Protein AF-A0A256XPW0-F1 (afdb_monomer)

Mean predicted aligned error: 16.97 Å

Radius of gyration: 35.07 Å; Cα contacts (8 Å, |Δi|>4): 43; chains: 1; bounding box: 70×46×90 Å

Secondary structure (DSSP, 8-state):
--TTGGGHHHHHHHHHHHHHHHHHHHH--TT-HHHHHHHHHHHHHHHHHHHHHHHHHHHHHHHS--S-HHHHHHHHHHHHHHHHHHHHHHHHHHHHHHHHHHHHHHHTS---

Structure (mmCIF, N/CA/C/O backbone):
data_AF-A0A256XPW0-F1
#
_entry.id   AF-A0A256XPW0-F1
#
loop_
_atom_site.group_PDB
_atom_site.id
_atom_site.type_symbol
_atom_site.label_atom_id
_atom_site.label_alt_id
_atom_site.label_comp_id
_atom_site.label_asym_id
_atom_site.label_entity_id
_atom_site.label_seq_id
_atom_site.pdbx_PDB_ins_code
_atom_site.Cartn_x
_atom_site.Cartn_y
_atom_site.Cartn_z
_atom_site.occupancy
_atom_site.B_iso_or_equiv
_atom_site.auth_seq_id
_atom_site.auth_comp_id
_atom_site.auth_asym_id
_atom_site.auth_atom_id
_atom_site.pdbx_PDB_model_num
ATOM 1 N N . MET A 1 1 ? -10.079 -16.898 -1.706 1.00 49.91 1 MET A N 1
ATOM 2 C CA . MET A 1 1 ? -9.851 -16.292 -3.043 1.00 49.91 1 MET A CA 1
ATOM 3 C C . MET A 1 1 ? -9.083 -14.961 -3.003 1.00 49.91 1 MET A C 1
ATOM 5 O O . MET A 1 1 ? -8.812 -14.411 -4.057 1.00 49.91 1 MET A O 1
ATOM 9 N N . THR A 1 2 ? -8.682 -14.441 -1.841 1.00 59.47 2 THR A N 1
ATOM 10 C CA . THR A 1 2 ? -8.046 -13.113 -1.690 1.00 59.47 2 THR A CA 1
ATOM 11 C C . THR A 1 2 ? -6.567 -13.062 -2.100 1.00 59.47 2 THR A C 1
ATOM 13 O O . THR A 1 2 ? -6.136 -12.067 -2.675 1.00 59.47 2 THR A O 1
ATOM 16 N N . ARG A 1 3 ? -5.815 -14.161 -1.930 1.00 57.84 3 ARG A N 1
ATOM 17 C CA . ARG A 1 3 ? -4.355 -14.202 -2.160 1.00 57.84 3 ARG A CA 1
ATOM 18 C C . ARG A 1 3 ? -3.914 -13.909 -3.604 1.00 57.84 3 ARG A C 1
ATOM 20 O O . ARG A 1 3 ? -2.822 -13.401 -3.826 1.00 57.84 3 ARG A O 1
ATOM 27 N N . TRP A 1 4 ? -4.759 -14.202 -4.594 1.00 62.00 4 TRP A N 1
ATOM 28 C CA . TRP A 1 4 ? -4.445 -13.976 -6.014 1.00 62.00 4 TRP A CA 1
ATOM 29 C C . TRP A 1 4 ? -4.504 -12.498 -6.410 1.00 62.00 4 TRP A C 1
ATOM 31 O O . TRP A 1 4 ? -3.735 -12.063 -7.263 1.00 62.00 4 TRP A O 1
ATOM 41 N N . TYR A 1 5 ? -5.354 -11.706 -5.750 1.00 65.62 5 TYR A N 1
ATOM 42 C CA . TYR A 1 5 ? -5.461 -10.270 -6.014 1.00 65.62 5 TYR A CA 1
ATOM 43 C C . TYR A 1 5 ? -4.222 -9.498 -5.549 1.00 65.62 5 TYR A C 1
ATOM 45 O O . TYR A 1 5 ? -3.904 -8.458 -6.116 1.00 65.62 5 TYR A O 1
ATOM 53 N N . GLY A 1 6 ? -3.492 -10.024 -4.559 1.00 66.38 6 GLY A N 1
ATOM 54 C CA . GLY A 1 6 ? -2.226 -9.451 -4.104 1.00 66.38 6 GLY A CA 1
ATOM 55 C C . GLY A 1 6 ? -1.115 -9.518 -5.153 1.00 66.38 6 GLY A C 1
ATOM 56 O O . GLY A 1 6 ? -0.262 -8.643 -5.161 1.00 66.38 6 GLY A O 1
ATOM 57 N N . LEU A 1 7 ? -1.161 -10.501 -6.064 1.00 73.94 7 LEU A N 1
ATOM 58 C CA . LEU A 1 7 ? -0.170 -10.700 -7.133 1.00 73.94 7 LEU A CA 1
ATOM 59 C C . LEU A 1 7 ? -0.472 -9.894 -8.407 1.00 73.94 7 LEU A C 1
ATOM 61 O O . LEU A 1 7 ? 0.395 -9.769 -9.271 1.00 73.94 7 LEU A O 1
ATOM 65 N N . LEU A 1 8 ? -1.680 -9.332 -8.536 1.00 80.00 8 LEU A N 1
ATOM 66 C CA . LEU A 1 8 ? -2.086 -8.524 -9.693 1.00 80.00 8 LEU A CA 1
ATOM 67 C C . LEU A 1 8 ? -1.151 -7.345 -10.016 1.00 80.00 8 LEU A C 1
ATOM 69 O O . LEU A 1 8 ? -0.899 -7.143 -11.203 1.00 80.00 8 LEU A O 1
ATOM 73 N N . PRO A 1 9 ? -0.610 -6.580 -9.045 1.00 78.81 9 PRO A N 1
ATOM 74 C CA . PRO A 1 9 ? 0.299 -5.480 -9.353 1.00 78.81 9 PRO A CA 1
ATOM 75 C C . PRO A 1 9 ? 1.622 -5.973 -9.959 1.00 78.81 9 PRO A C 1
ATOM 77 O O . PRO A 1 9 ? 2.118 -5.373 -10.910 1.00 78.81 9 PRO A O 1
ATOM 80 N N . GLY A 1 10 ? 2.174 -7.083 -9.457 1.00 79.56 10 GLY A N 1
ATOM 81 C CA . GLY A 1 10 ? 3.417 -7.680 -9.958 1.00 79.56 10 GLY A CA 1
ATOM 82 C C . GLY A 1 10 ? 3.244 -8.368 -11.312 1.00 79.56 10 GLY A C 1
ATOM 83 O O . GLY A 1 10 ? 4.053 -8.187 -12.222 1.00 79.56 10 GLY A O 1
ATOM 84 N N . ILE A 1 11 ? 2.151 -9.112 -11.494 1.00 83.50 11 ILE A N 1
ATOM 85 C CA . ILE A 1 11 ? 1.816 -9.729 -12.785 1.00 83.50 11 ILE A CA 1
ATOM 86 C C . ILE A 1 11 ? 1.522 -8.635 -13.822 1.00 83.50 11 ILE A C 1
ATOM 88 O O . ILE A 1 11 ? 2.050 -8.681 -14.932 1.00 83.50 11 ILE A O 1
ATOM 92 N N . GLY A 1 12 ? 0.746 -7.615 -13.448 1.00 83.69 12 GLY A N 1
ATOM 93 C CA . GLY A 1 12 ? 0.410 -6.483 -14.309 1.00 83.69 12 GLY A CA 1
ATOM 94 C C . GLY A 1 12 ? 1.638 -5.691 -14.755 1.00 83.69 12 GLY A C 1
ATOM 95 O O . GLY A 1 12 ? 1.779 -5.421 -15.948 1.00 83.69 12 GLY A O 1
ATOM 96 N N . SER A 1 13 ? 2.567 -5.380 -13.844 1.00 82.38 13 SER A N 1
ATOM 97 C CA . SER A 1 13 ? 3.802 -4.671 -14.209 1.00 82.38 13 SER A CA 1
ATOM 98 C C . SER A 1 13 ? 4.679 -5.485 -15.160 1.00 82.38 13 SER A C 1
ATOM 100 O O . SER A 1 13 ? 5.264 -4.928 -16.088 1.00 82.38 13 SER A O 1
ATOM 102 N N . THR A 1 14 ? 4.716 -6.807 -14.986 1.00 82.94 14 THR A N 1
ATOM 103 C CA . THR A 1 14 ? 5.489 -7.710 -15.846 1.00 82.94 14 THR A CA 1
ATOM 104 C C . THR A 1 14 ? 4.895 -7.772 -17.257 1.00 82.94 14 THR A C 1
ATOM 106 O O . THR A 1 14 ? 5.627 -7.652 -18.237 1.00 82.94 14 THR A O 1
ATOM 109 N N . VAL A 1 15 ? 3.567 -7.879 -17.383 1.00 86.62 15 VAL A N 1
ATOM 110 C CA . VAL A 1 15 ? 2.878 -7.869 -18.686 1.00 86.62 15 VAL A CA 1
ATOM 111 C C . VAL A 1 15 ? 3.093 -6.538 -19.411 1.00 86.62 15 VAL A C 1
ATOM 113 O O . VAL A 1 15 ? 3.460 -6.533 -20.585 1.00 86.62 15 VAL A O 1
ATOM 116 N N . ILE A 1 16 ? 2.935 -5.411 -18.710 1.00 85.88 16 ILE A N 1
ATOM 117 C CA . ILE A 1 16 ? 3.167 -4.072 -19.274 1.00 85.88 16 ILE A CA 1
ATOM 118 C C . ILE A 1 16 ? 4.627 -3.920 -19.721 1.00 85.88 16 ILE A C 1
ATOM 120 O O . ILE A 1 16 ? 4.884 -3.416 -20.813 1.00 85.88 16 ILE A O 1
ATOM 124 N N . GLY A 1 17 ? 5.580 -4.405 -18.922 1.00 84.38 17 GLY A N 1
ATOM 125 C CA . GLY A 1 17 ? 7.001 -4.382 -19.261 1.00 84.38 17 GLY A CA 1
ATOM 126 C C . GLY A 1 17 ? 7.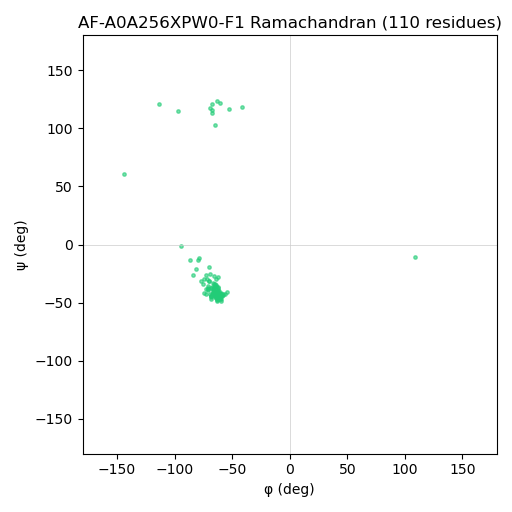332 -5.167 -20.533 1.00 84.38 17 GLY A C 1
ATOM 127 O O . GLY A 1 17 ? 8.069 -4.672 -21.382 1.00 84.38 17 GLY A O 1
ATOM 128 N N . VAL A 1 18 ? 6.744 -6.355 -20.709 1.00 84.69 18 VAL A N 1
ATOM 129 C CA . VAL A 1 18 ? 6.929 -7.179 -21.918 1.00 84.69 18 VAL A CA 1
ATOM 130 C C . VAL A 1 18 ? 6.349 -6.493 -23.155 1.00 84.69 18 VAL A C 1
ATOM 132 O O . VAL A 1 18 ? 7.002 -6.464 -24.198 1.00 84.69 18 VAL A O 1
ATOM 135 N N . VAL A 1 19 ? 5.158 -5.897 -23.045 1.00 85.44 19 VAL A N 1
ATOM 136 C CA . VAL A 1 19 ? 4.530 -5.162 -24.154 1.00 85.44 19 VAL A CA 1
ATOM 137 C C . VAL A 1 19 ? 5.372 -3.946 -24.546 1.00 85.44 19 VAL A C 1
ATOM 139 O O . VAL A 1 19 ? 5.667 -3.758 -25.726 1.00 85.44 19 VAL A O 1
ATOM 142 N N . LEU A 1 20 ? 5.824 -3.151 -23.573 1.00 81.06 20 LEU A N 1
ATOM 143 C CA . LEU A 1 20 ? 6.693 -1.998 -23.825 1.00 81.06 20 LEU A CA 1
ATOM 144 C C . LEU A 1 20 ? 8.031 -2.410 -24.449 1.00 81.06 20 LEU A C 1
ATOM 146 O O . LEU A 1 20 ? 8.490 -1.765 -25.390 1.00 81.06 20 LEU A O 1
ATOM 150 N N . GLY A 1 21 ? 8.629 -3.506 -23.977 1.00 80.25 21 GLY A N 1
ATOM 151 C CA . GLY A 1 21 ? 9.860 -4.053 -24.547 1.00 80.25 21 GLY A CA 1
ATOM 152 C C . GLY A 1 21 ? 9.688 -4.509 -25.998 1.00 80.25 21 GLY A C 1
ATOM 153 O O . GLY A 1 21 ? 10.548 -4.234 -26.835 1.00 80.25 21 GLY A O 1
ATOM 154 N N . TYR A 1 22 ? 8.556 -5.142 -26.319 1.00 82.00 22 TYR A N 1
ATOM 155 C CA . TYR A 1 22 ? 8.225 -5.555 -27.683 1.00 82.00 22 TYR A CA 1
ATOM 156 C C . TYR A 1 22 ? 8.110 -4.357 -28.638 1.00 82.00 22 TYR A C 1
ATOM 158 O O . TYR A 1 22 ? 8.717 -4.362 -29.710 1.00 82.00 22 TYR A O 1
ATOM 166 N N . PHE A 1 23 ? 7.400 -3.299 -28.235 1.00 78.56 23 PHE A N 1
ATOM 167 C CA . PHE A 1 23 ? 7.290 -2.077 -29.040 1.00 78.56 23 PHE A CA 1
ATOM 168 C C . PHE A 1 23 ? 8.625 -1.337 -29.174 1.00 78.56 23 PHE A C 1
ATOM 170 O O . PHE A 1 23 ? 8.953 -0.853 -30.256 1.00 78.56 23 PHE A O 1
ATOM 177 N N . ALA A 1 24 ? 9.436 -1.295 -28.116 1.00 74.31 24 ALA A N 1
ATOM 178 C CA . ALA A 1 24 ? 10.758 -0.678 -28.175 1.00 74.31 24 ALA A CA 1
ATOM 179 C C . ALA A 1 24 ? 11.702 -1.402 -29.145 1.0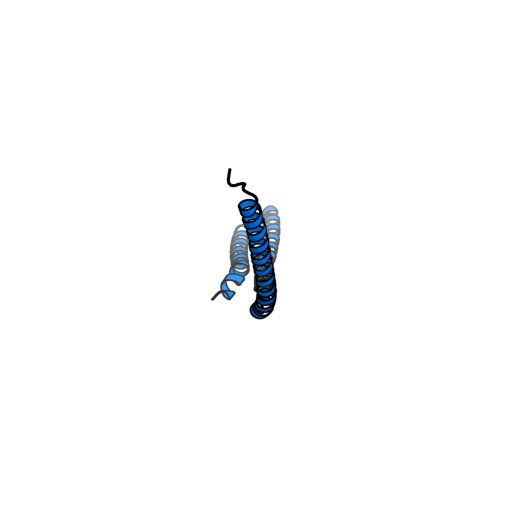0 74.31 24 ALA A C 1
ATOM 181 O O . ALA A 1 24 ? 12.453 -0.747 -29.867 1.00 74.31 24 ALA A O 1
ATOM 182 N N . MET A 1 25 ? 11.628 -2.736 -29.228 1.00 72.75 25 MET A N 1
ATOM 183 C CA . MET A 1 25 ? 12.380 -3.500 -30.230 1.00 72.75 25 MET A CA 1
ATOM 184 C C . MET A 1 25 ? 11.916 -3.228 -31.664 1.00 72.75 25 MET A C 1
ATOM 186 O O . MET A 1 25 ? 12.752 -3.242 -32.562 1.00 72.75 25 MET A O 1
ATOM 190 N N . GLN A 1 26 ? 10.626 -2.962 -31.896 1.00 73.56 26 GLN A N 1
ATOM 191 C CA . GLN A 1 26 ? 10.135 -2.610 -33.236 1.00 73.56 26 GLN A CA 1
ATOM 192 C C . GLN A 1 26 ? 10.596 -1.224 -33.701 1.00 73.56 26 GLN A C 1
ATOM 194 O O . GLN A 1 26 ? 10.779 -1.007 -34.894 1.00 73.56 26 GLN A O 1
ATOM 199 N N . ILE A 1 27 ? 10.780 -0.288 -32.768 1.00 68.25 27 ILE A N 1
ATOM 200 C CA . ILE A 1 27 ? 11.231 1.080 -33.066 1.00 68.25 27 ILE A CA 1
ATOM 201 C C . ILE A 1 27 ? 12.760 1.134 -33.235 1.00 68.25 27 ILE A C 1
ATOM 203 O O . ILE A 1 27 ? 13.295 2.042 -33.874 1.00 68.25 27 ILE A O 1
ATOM 207 N N . TYR A 1 28 ? 13.486 0.153 -32.692 1.00 67.06 28 TYR A N 1
ATOM 208 C CA . TYR A 1 28 ? 14.939 0.108 -32.775 1.00 67.06 28 TYR A CA 1
ATOM 209 C C . TYR A 1 28 ? 15.425 -0.121 -34.213 1.00 67.06 28 TYR A C 1
ATOM 211 O O . TYR A 1 28 ? 15.236 -1.188 -34.798 1.00 67.06 28 TYR A O 1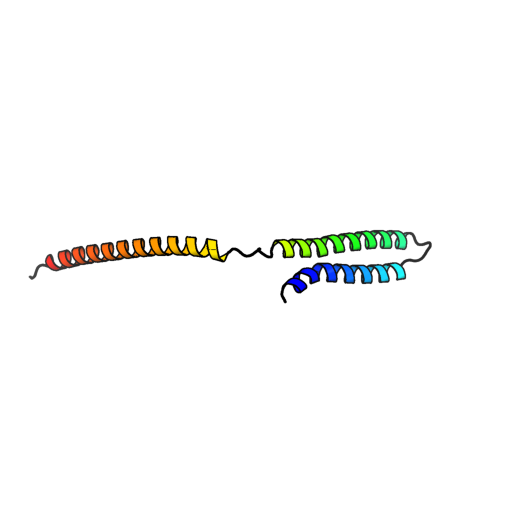
ATOM 219 N N . THR A 1 29 ? 16.126 0.872 -34.763 1.00 72.56 29 THR A N 1
ATOM 220 C CA . THR A 1 29 ? 16.734 0.805 -36.095 1.00 72.56 29 THR A CA 1
ATOM 221 C C . THR A 1 29 ? 18.253 0.837 -35.957 1.00 72.56 29 THR A C 1
ATOM 223 O O . THR A 1 29 ? 18.827 1.778 -35.408 1.00 72.56 29 THR A O 1
ATOM 226 N N . LYS A 1 30 ? 18.935 -0.205 -36.455 1.00 62.62 30 LYS A N 1
ATOM 227 C CA . LYS A 1 30 ? 20.402 -0.302 -36.383 1.00 62.62 30 LYS A CA 1
ATOM 228 C C . LYS A 1 30 ? 21.051 0.869 -37.128 1.00 62.62 30 LYS A C 1
ATOM 230 O O . LYS A 1 30 ? 20.846 1.023 -38.326 1.00 62.62 30 LYS A O 1
ATOM 235 N N . GLY A 1 31 ? 21.866 1.645 -36.415 1.00 65.50 31 GLY A N 1
ATOM 236 C CA . GLY A 1 31 ? 22.595 2.802 -36.950 1.00 65.50 31 GLY A CA 1
ATOM 237 C C . GLY A 1 31 ? 22.071 4.157 -36.470 1.00 65.50 31 GLY A C 1
ATOM 238 O O . GLY A 1 31 ? 22.767 5.154 -36.638 1.00 65.50 31 GLY A O 1
ATOM 239 N N . ASP A 1 32 ? 20.905 4.199 -35.820 1.00 76.69 32 ASP A N 1
ATOM 240 C CA . ASP A 1 32 ? 20.364 5.425 -35.237 1.00 76.69 32 ASP A CA 1
ATOM 241 C C . ASP A 1 32 ? 20.679 5.521 -33.736 1.00 76.69 32 ASP A C 1
ATOM 243 O O . ASP A 1 32 ? 20.200 4.729 -32.917 1.00 76.69 32 ASP A O 1
ATOM 247 N N . TRP A 1 33 ? 21.485 6.517 -33.370 1.00 71.44 33 TRP A N 1
ATOM 248 C CA . TRP A 1 33 ? 21.878 6.799 -31.988 1.00 71.44 33 TRP A CA 1
ATOM 249 C C . TRP A 1 33 ? 20.681 7.197 -31.118 1.00 71.44 33 TRP A C 1
ATOM 251 O O . TRP A 1 33 ? 20.664 6.891 -29.924 1.00 71.44 33 TRP A O 1
ATOM 261 N N . VAL A 1 34 ? 19.654 7.813 -31.712 1.00 75.50 34 VAL A N 1
ATOM 262 C CA . VAL A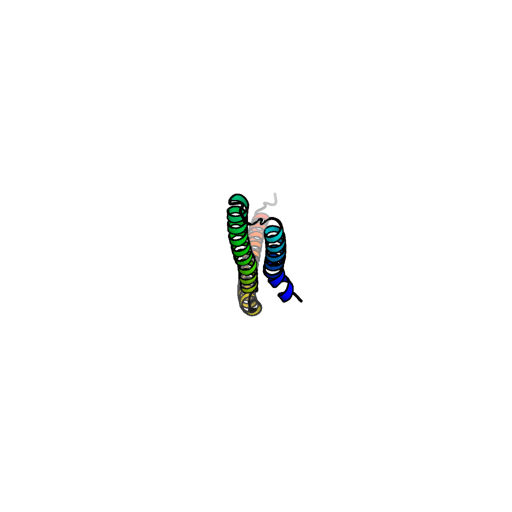 1 34 ? 18.418 8.181 -31.010 1.00 75.50 34 VAL A CA 1
ATOM 263 C C . VAL A 1 34 ? 17.683 6.924 -30.551 1.00 75.50 34 VAL A C 1
ATOM 265 O O . VAL A 1 34 ? 17.276 6.831 -29.393 1.00 75.50 34 VAL A O 1
ATOM 268 N N . SER A 1 35 ? 17.595 5.915 -31.418 1.00 73.62 35 SER A N 1
ATOM 269 C CA . SER A 1 35 ? 16.960 4.632 -31.105 1.00 73.62 35 SER A CA 1
ATOM 270 C C . SER A 1 35 ? 17.691 3.857 -30.000 1.00 73.62 35 SER A C 1
ATOM 272 O O . SER A 1 35 ? 17.052 3.228 -29.156 1.00 73.62 35 SER A O 1
ATOM 274 N N . ALA A 1 36 ? 19.025 3.951 -29.947 1.00 73.75 36 ALA A N 1
ATOM 275 C CA . ALA A 1 36 ? 19.833 3.317 -28.907 1.00 73.75 36 ALA A CA 1
ATOM 276 C C . ALA A 1 36 ? 19.599 3.958 -27.530 1.00 73.75 36 ALA A C 1
ATOM 278 O O . ALA A 1 36 ? 19.443 3.248 -26.534 1.00 73.75 36 ALA A O 1
ATOM 279 N N . ILE A 1 37 ? 19.518 5.292 -27.476 1.00 79.94 37 ILE A N 1
ATOM 280 C CA . ILE A 1 37 ? 19.203 6.028 -26.244 1.00 79.94 37 ILE A CA 1
ATOM 281 C C . ILE A 1 37 ? 17.779 5.702 -25.784 1.00 79.94 37 ILE A C 1
ATOM 283 O O . ILE A 1 37 ? 17.565 5.404 -24.607 1.00 79.94 37 ILE A O 1
ATOM 287 N N . LEU A 1 38 ? 16.814 5.693 -26.710 1.00 77.81 38 LEU A N 1
ATOM 288 C CA . LEU A 1 38 ? 15.425 5.355 -26.401 1.00 77.81 38 LEU A CA 1
ATOM 289 C C . LEU A 1 38 ? 15.304 3.932 -25.842 1.00 77.81 38 LEU A C 1
ATOM 291 O O . LEU A 1 38 ? 14.663 3.725 -24.813 1.00 77.81 38 LEU A O 1
ATOM 295 N N . ALA A 1 39 ? 15.956 2.956 -26.478 1.00 76.75 39 ALA A N 1
ATOM 296 C CA . ALA A 1 39 ? 15.968 1.572 -26.017 1.00 76.75 39 ALA A CA 1
ATOM 297 C C . ALA A 1 39 ? 16.573 1.453 -24.608 1.00 76.75 39 ALA A C 1
ATOM 299 O O . ALA A 1 39 ? 15.996 0.785 -23.750 1.00 76.75 39 ALA A O 1
ATOM 300 N N . GLY A 1 40 ? 17.675 2.160 -24.337 1.00 79.81 40 GLY A N 1
ATOM 301 C CA . GLY A 1 40 ? 18.293 2.213 -23.011 1.00 79.81 40 GLY A CA 1
ATOM 302 C C . GLY A 1 40 ? 17.348 2.757 -21.935 1.00 79.81 40 GLY A C 1
ATOM 303 O O . GLY A 1 40 ? 17.161 2.121 -20.898 1.00 79.81 40 GLY A O 1
ATOM 304 N N . ILE A 1 41 ? 16.688 3.889 -22.202 1.00 83.44 41 ILE A N 1
ATOM 305 C CA . ILE A 1 41 ? 15.705 4.486 -21.281 1.00 83.44 41 ILE A CA 1
ATOM 306 C C . ILE A 1 41 ? 14.523 3.538 -21.057 1.00 83.44 41 ILE A C 1
ATOM 308 O O . ILE A 1 41 ? 14.053 3.390 -19.928 1.00 83.44 41 ILE A O 1
ATOM 312 N N . THR A 1 42 ? 14.070 2.851 -22.105 1.00 83.06 42 THR A N 1
ATOM 313 C CA . THR A 1 42 ? 12.942 1.919 -22.001 1.00 83.06 42 THR A CA 1
ATOM 314 C C . THR A 1 42 ? 13.293 0.715 -21.128 1.00 83.06 42 THR A C 1
ATOM 316 O O . THR A 1 42 ? 12.497 0.330 -20.276 1.00 83.06 42 THR A O 1
ATOM 319 N N . ILE A 1 43 ? 14.497 0.153 -21.270 1.00 83.44 43 ILE A N 1
ATOM 320 C CA . ILE A 1 43 ? 14.972 -0.956 -20.428 1.00 83.44 43 ILE A CA 1
ATOM 321 C C . ILE A 1 43 ? 15.013 -0.536 -18.956 1.00 83.44 43 ILE A C 1
ATOM 323 O O . ILE A 1 43 ? 14.507 -1.257 -18.096 1.00 83.44 43 ILE A O 1
ATOM 327 N N . ILE A 1 44 ? 15.555 0.650 -18.665 1.00 86.50 44 ILE A N 1
ATOM 328 C CA . ILE A 1 44 ? 15.587 1.192 -17.300 1.00 86.50 44 ILE A CA 1
ATOM 329 C C . ILE A 1 44 ? 14.157 1.371 -16.766 1.00 86.50 44 ILE A C 1
ATOM 331 O O . ILE A 1 44 ? 13.862 0.968 -15.641 1.00 86.50 44 ILE A O 1
ATOM 335 N N . GLY A 1 45 ? 13.250 1.907 -17.585 1.00 84.31 45 GLY A N 1
ATOM 336 C CA . GLY A 1 45 ? 11.840 2.077 -17.234 1.00 84.31 45 GLY A CA 1
ATOM 337 C C . GLY A 1 45 ? 11.133 0.757 -16.913 1.00 84.31 45 GLY A C 1
ATOM 338 O O . GLY A 1 45 ? 10.416 0.678 -15.918 1.00 84.31 45 GLY A O 1
ATOM 339 N N . ILE A 1 46 ? 11.377 -0.295 -17.700 1.00 85.94 46 ILE A N 1
ATOM 340 C CA . ILE A 1 46 ? 10.816 -1.638 -17.476 1.00 85.94 46 ILE A CA 1
ATOM 341 C C . ILE A 1 46 ? 11.319 -2.222 -16.151 1.00 85.94 46 ILE A C 1
ATOM 343 O O . ILE A 1 46 ? 10.529 -2.767 -15.380 1.00 85.94 46 ILE A O 1
ATOM 347 N N . ILE A 1 47 ? 12.614 -2.078 -15.860 1.00 85.44 47 ILE A N 1
ATOM 348 C CA . ILE A 1 47 ? 13.216 -2.562 -14.611 1.00 85.44 47 ILE A CA 1
ATOM 349 C C . ILE A 1 47 ? 12.593 -1.856 -13.399 1.00 85.44 47 ILE A C 1
ATOM 351 O O . ILE A 1 47 ? 12.220 -2.515 -12.426 1.00 85.44 47 ILE A O 1
ATOM 355 N N . LEU A 1 48 ? 12.428 -0.533 -13.462 1.00 86.50 48 LEU A N 1
ATOM 356 C CA . LEU A 1 48 ? 11.802 0.241 -12.387 1.00 86.50 48 LEU A CA 1
ATOM 357 C C . LEU A 1 48 ? 10.327 -0.137 -12.193 1.00 86.50 48 LEU A C 1
ATOM 359 O O . LEU A 1 48 ? 9.892 -0.346 -11.061 1.00 86.50 48 LEU A O 1
ATOM 363 N N . LEU A 1 49 ? 9.569 -0.297 -13.281 1.00 83.19 49 LEU A N 1
ATOM 364 C CA . LEU A 1 49 ? 8.177 -0.759 -13.238 1.00 83.19 49 LEU A CA 1
ATOM 365 C C . LEU A 1 49 ? 8.047 -2.143 -12.596 1.00 83.19 49 LEU A C 1
ATOM 367 O O . LEU A 1 49 ? 7.144 -2.369 -11.787 1.00 83.19 49 LEU A O 1
ATOM 371 N N . ALA A 1 50 ? 8.961 -3.059 -12.920 1.00 82.69 50 ALA A N 1
ATOM 372 C CA . ALA A 1 50 ? 9.004 -4.376 -12.303 1.00 82.69 50 ALA A CA 1
ATOM 373 C C . ALA A 1 50 ? 9.283 -4.267 -10.795 1.00 82.69 50 ALA A C 1
ATOM 375 O O . ALA A 1 50 ? 8.522 -4.826 -10.006 1.00 82.69 50 ALA A O 1
ATOM 376 N N . MET A 1 51 ? 10.294 -3.496 -10.376 1.00 83.44 51 MET A N 1
ATOM 377 C CA . MET A 1 51 ? 10.593 -3.300 -8.950 1.00 83.44 51 MET A CA 1
ATOM 378 C C . MET A 1 51 ? 9.404 -2.729 -8.178 1.00 83.44 51 MET A C 1
ATOM 380 O O . MET A 1 51 ? 9.093 -3.217 -7.095 1.00 83.44 51 MET A O 1
ATOM 384 N N . VAL A 1 52 ? 8.712 -1.732 -8.732 1.00 84.50 52 VAL A N 1
ATOM 385 C CA . VAL A 1 52 ? 7.552 -1.11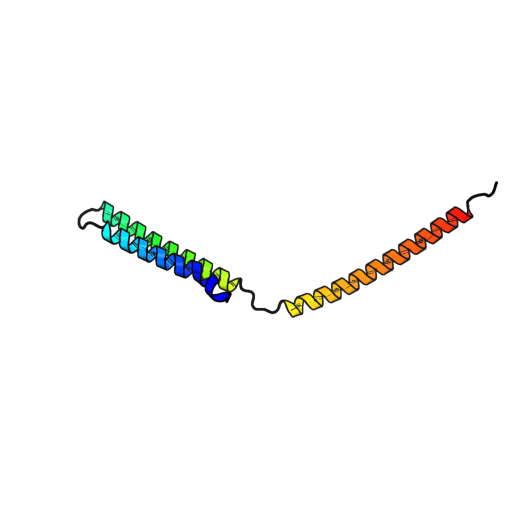3 -8.077 1.00 84.50 52 VAL A CA 1
ATOM 386 C C . VAL A 1 52 ? 6.371 -2.083 -8.009 1.00 84.50 52 VAL A C 1
ATOM 388 O O . VAL A 1 52 ? 5.784 -2.251 -6.941 1.00 84.50 52 VAL A O 1
ATOM 391 N N . GLY A 1 53 ? 6.040 -2.771 -9.106 1.00 80.56 53 GLY A N 1
ATOM 392 C CA . GLY A 1 53 ? 4.913 -3.711 -9.130 1.00 80.56 53 GLY A CA 1
ATOM 393 C C . GLY A 1 53 ? 5.115 -4.910 -8.200 1.00 80.56 53 GLY A C 1
ATOM 394 O O . GLY A 1 53 ? 4.198 -5.302 -7.472 1.00 80.56 53 GLY A O 1
ATOM 395 N N . TRP A 1 54 ? 6.332 -5.458 -8.151 1.00 81.75 54 TRP A N 1
ATOM 396 C CA . TRP A 1 54 ? 6.676 -6.522 -7.208 1.00 81.75 54 TRP A CA 1
ATOM 397 C C . TRP A 1 54 ? 6.802 -5.994 -5.776 1.00 81.75 54 TRP A C 1
ATOM 399 O O . TRP A 1 54 ? 6.300 -6.632 -4.856 1.00 81.75 54 TRP A O 1
ATOM 409 N N . GLY A 1 55 ? 7.361 -4.801 -5.569 1.00 80.19 55 GLY A N 1
ATOM 410 C CA . GLY A 1 55 ? 7.433 -4.151 -4.258 1.00 80.19 55 GLY A CA 1
ATOM 411 C C . GLY A 1 55 ? 6.056 -3.921 -3.631 1.00 80.19 55 GLY A C 1
ATOM 412 O O . GLY A 1 55 ? 5.853 -4.256 -2.468 1.00 80.19 55 GLY A O 1
ATOM 413 N N . MET A 1 56 ? 5.076 -3.448 -4.408 1.00 77.56 56 MET A N 1
ATOM 414 C CA . MET A 1 56 ? 3.683 -3.302 -3.958 1.00 77.56 56 MET A CA 1
ATOM 415 C C . MET A 1 56 ? 3.016 -4.651 -3.666 1.00 77.56 56 MET A C 1
ATOM 417 O O . MET A 1 56 ? 2.245 -4.768 -2.717 1.00 77.56 56 MET A O 1
ATOM 421 N N . THR A 1 57 ? 3.336 -5.680 -4.453 1.00 74.75 57 THR A N 1
ATOM 422 C CA . THR A 1 57 ? 2.858 -7.055 -4.241 1.00 74.75 57 THR A CA 1
ATOM 423 C C . THR A 1 57 ? 3.379 -7.626 -2.919 1.00 74.75 57 THR A C 1
ATOM 425 O O . THR A 1 57 ? 2.608 -8.168 -2.128 1.00 74.75 57 THR A O 1
ATOM 428 N N . PHE A 1 58 ? 4.674 -7.453 -2.635 1.00 71.19 58 PHE A N 1
ATOM 429 C CA . PHE A 1 58 ? 5.276 -7.879 -1.373 1.00 71.19 58 PHE A CA 1
ATOM 430 C C . PHE A 1 58 ? 4.771 -7.049 -0.193 1.00 71.19 58 PHE A C 1
ATOM 432 O O . PHE A 1 58 ? 4.379 -7.633 0.809 1.00 71.19 58 PHE A O 1
ATOM 439 N N . ALA A 1 59 ? 4.695 -5.722 -0.312 1.00 71.19 59 ALA A N 1
ATOM 440 C CA . ALA A 1 59 ? 4.147 -4.862 0.738 1.00 71.19 59 ALA A CA 1
ATOM 441 C C . ALA A 1 59 ? 2.713 -5.269 1.109 1.00 71.19 59 ALA A C 1
ATOM 443 O O . ALA A 1 59 ? 2.400 -5.423 2.285 1.00 71.19 59 ALA A O 1
ATOM 444 N N . ARG A 1 60 ? 1.873 -5.569 0.112 1.00 65.00 60 ARG A N 1
ATOM 445 C CA . ARG A 1 60 ? 0.503 -6.038 0.342 1.00 65.00 60 ARG A CA 1
ATOM 446 C C . ARG A 1 60 ? 0.432 -7.450 0.931 1.00 65.00 60 ARG A C 1
ATOM 448 O O . ARG A 1 60 ? -0.481 -7.738 1.694 1.00 65.00 60 ARG A O 1
ATOM 455 N N . SER A 1 61 ? 1.396 -8.315 0.608 1.00 64.75 61 SER A N 1
ATOM 456 C CA . SER A 1 61 ? 1.539 -9.642 1.226 1.00 64.75 61 SER A CA 1
ATOM 457 C C . SER A 1 61 ? 2.047 -9.576 2.672 1.00 64.75 61 SER A C 1
ATOM 459 O O . SER A 1 61 ? 1.775 -10.496 3.435 1.00 64.75 61 SER A O 1
ATOM 461 N N . TRP A 1 62 ? 2.785 -8.526 3.043 1.00 61.25 62 TRP A N 1
ATOM 462 C CA . TRP A 1 62 ? 3.209 -8.252 4.422 1.00 61.25 62 TRP A CA 1
ATOM 463 C C . TRP A 1 62 ? 2.131 -7.517 5.233 1.00 61.25 62 TRP A C 1
ATOM 465 O O . TRP A 1 62 ? 2.086 -7.652 6.453 1.00 61.25 62 TRP A O 1
ATOM 475 N N . GLU A 1 63 ? 1.249 -6.766 4.568 1.00 56.62 63 GLU A N 1
ATOM 476 C CA . GLU A 1 63 ? 0.061 -6.144 5.168 1.00 56.62 63 GLU A CA 1
ATOM 477 C C . GLU A 1 63 ? -1.118 -7.105 5.358 1.00 56.62 63 GLU A C 1
ATOM 479 O O . GLU A 1 63 ? -2.051 -6.750 6.079 1.00 56.62 63 GLU A O 1
ATOM 484 N N . GLU A 1 64 ? -1.107 -8.303 4.755 1.00 52.22 64 GLU A N 1
ATOM 485 C CA . GLU A 1 64 ? -2.008 -9.385 5.166 1.00 52.22 64 GLU A CA 1
ATOM 486 C C . GLU A 1 64 ? -1.610 -9.777 6.595 1.00 52.22 64 GLU A C 1
ATOM 488 O O . GLU A 1 64 ? -0.584 -10.435 6.788 1.00 52.22 64 GLU A O 1
ATOM 493 N N . PRO A 1 65 ? -2.369 -9.359 7.626 1.00 50.44 65 PRO A N 1
ATOM 494 C CA . PRO A 1 65 ? -2.020 -9.707 8.981 1.00 50.44 65 PRO A CA 1
ATOM 495 C C . PRO A 1 65 ? -2.221 -11.212 9.071 1.00 50.44 65 PRO A C 1
ATOM 497 O O . PRO A 1 65 ? -3.330 -11.712 8.865 1.00 50.44 65 PRO A O 1
ATOM 500 N N . SER A 1 66 ? -1.158 -11.930 9.410 1.00 49.78 66 SER A N 1
ATOM 501 C CA . SER A 1 66 ? -1.300 -13.163 10.161 1.00 49.78 66 SER A CA 1
ATOM 502 C C . SER A 1 66 ? -2.365 -12.924 11.236 1.00 49.78 66 SER A C 1
ATOM 504 O O . SER A 1 66 ? -2.247 -12.014 12.059 1.00 49.78 66 SER A O 1
ATOM 506 N N . GLU A 1 67 ? -3.466 -13.675 11.188 1.00 54.50 67 GLU A N 1
ATOM 507 C CA . GLU A 1 67 ? -4.392 -13.741 12.313 1.00 54.50 67 GLU A CA 1
ATOM 508 C C . GLU A 1 67 ? -3.568 -14.105 13.560 1.00 54.50 67 GLU A C 1
ATOM 510 O O . GLU A 1 67 ? -2.924 -15.155 13.589 1.00 54.50 67 GLU A O 1
ATOM 515 N N . PRO A 1 68 ? -3.521 -13.205 14.560 1.00 49.72 68 PRO A N 1
ATOM 516 C CA . PRO A 1 68 ? -4.231 -13.509 15.793 1.00 49.72 68 PRO A CA 1
ATOM 517 C C . PRO A 1 68 ? -4.842 -12.238 16.411 1.00 49.72 68 PRO A C 1
ATOM 519 O O . PRO A 1 68 ? -4.523 -11.861 17.533 1.00 49.72 68 P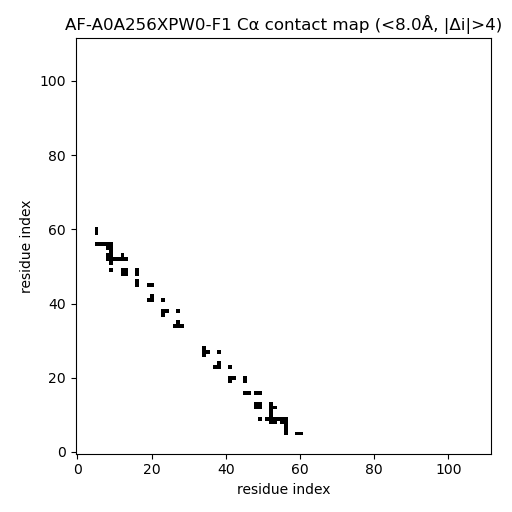RO A O 1
ATOM 522 N N . LYS A 1 69 ? -5.751 -11.544 15.711 1.00 52.28 69 LYS A N 1
ATOM 523 C CA . LYS A 1 69 ? -6.472 -10.401 16.316 1.00 52.28 69 LYS A CA 1
ATOM 524 C C . LYS A 1 69 ? -7.632 -10.798 17.238 1.00 52.28 69 LYS A C 1
ATOM 526 O O . LYS A 1 69 ? -8.103 -9.956 17.988 1.00 52.28 69 LYS A O 1
ATOM 531 N N . LYS A 1 70 ? -8.069 -12.063 17.251 1.00 54.16 70 LYS A N 1
ATOM 532 C CA . LYS A 1 70 ? -9.184 -12.495 18.118 1.00 54.16 70 LYS A CA 1
ATOM 533 C C . LYS A 1 70 ? -8.821 -12.529 19.609 1.00 54.16 70 LYS A C 1
ATOM 535 O O . LYS A 1 70 ? -9.634 -12.123 20.425 1.00 54.16 70 LYS A O 1
ATOM 540 N N . ALA A 1 71 ? -7.599 -12.928 19.970 1.00 53.56 71 ALA A N 1
ATOM 541 C CA . ALA A 1 71 ? -7.208 -13.047 21.380 1.00 53.56 71 ALA A CA 1
ATOM 542 C C . ALA A 1 71 ? -6.963 -11.683 22.058 1.00 53.56 71 ALA A C 1
ATOM 544 O O . ALA A 1 71 ? -7.420 -11.461 23.174 1.00 53.56 71 ALA A O 1
ATOM 545 N N . ALA A 1 72 ? -6.304 -10.744 21.369 1.00 55.53 72 ALA A N 1
ATOM 546 C CA . ALA A 1 72 ? -6.026 -9.414 21.921 1.00 55.53 72 ALA A CA 1
ATOM 547 C C . ALA A 1 72 ? -7.286 -8.531 22.020 1.00 55.53 72 ALA A C 1
ATOM 549 O O . ALA A 1 72 ? -7.387 -7.689 22.910 1.00 55.53 72 ALA A O 1
ATOM 550 N N . SER A 1 73 ? -8.266 -8.720 21.128 1.00 60.03 73 SER A N 1
ATOM 551 C CA . SER A 1 73 ? -9.526 -7.969 21.170 1.00 60.03 73 SER A CA 1
ATOM 552 C C . SER A 1 73 ? -10.418 -8.367 22.345 1.00 60.03 73 SER A C 1
ATOM 554 O O . SER A 1 73 ? -11.010 -7.480 22.956 1.00 60.03 73 SER A O 1
ATOM 556 N N . ASP A 1 74 ? -10.480 -9.651 22.706 1.00 63.41 74 ASP A N 1
ATOM 557 C CA . ASP A 1 74 ? -11.322 -10.122 23.815 1.00 63.41 74 ASP A CA 1
ATOM 558 C C . ASP A 1 74 ? -10.839 -9.617 25.181 1.00 63.41 74 ASP A C 1
ATOM 560 O O . ASP A 1 74 ? -11.650 -9.276 26.044 1.00 63.41 74 ASP A O 1
ATOM 564 N N . GLU A 1 75 ? -9.526 -9.516 25.383 1.00 65.81 75 GLU A N 1
ATOM 565 C CA . GLU A 1 75 ? -8.959 -8.996 26.630 1.00 65.81 75 GLU A CA 1
ATOM 566 C C . GLU A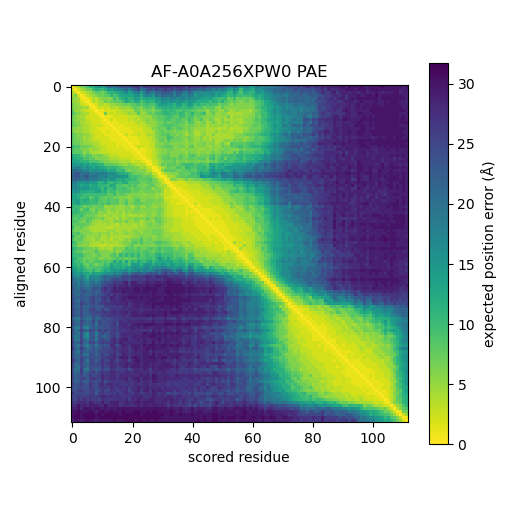 1 75 ? -9.223 -7.492 26.786 1.00 65.81 75 GLU A C 1
ATOM 568 O O . GLU A 1 75 ? -9.678 -7.041 27.841 1.00 65.81 75 GLU A O 1
ATOM 573 N N . ILE A 1 76 ? -9.068 -6.723 25.704 1.00 70.00 76 ILE A N 1
ATOM 574 C CA . ILE A 1 76 ? -9.405 -5.293 25.680 1.00 70.00 76 ILE A CA 1
ATOM 575 C C . ILE A 1 76 ? -10.910 -5.089 25.915 1.00 70.00 76 ILE A C 1
ATOM 577 O O . ILE A 1 76 ? -11.296 -4.217 26.695 1.00 70.00 76 ILE A O 1
ATOM 581 N N . LEU A 1 77 ? -11.767 -5.915 25.307 1.00 72.38 77 LEU A N 1
ATOM 582 C CA . LEU A 1 77 ? -13.221 -5.880 25.506 1.00 72.38 77 LEU A CA 1
ATOM 583 C C . LEU A 1 77 ? -13.619 -6.154 26.960 1.00 72.38 77 LEU A C 1
ATOM 585 O O . LEU A 1 77 ? -14.471 -5.447 27.499 1.00 72.38 77 LEU A O 1
ATOM 589 N N . ARG A 1 78 ? -12.987 -7.128 27.625 1.00 77.25 78 ARG A N 1
ATOM 590 C CA . ARG A 1 78 ? -13.242 -7.427 29.046 1.00 77.25 78 ARG A CA 1
ATOM 591 C C . ARG A 1 78 ? -12.881 -6.258 29.956 1.00 77.25 78 ARG A C 1
ATOM 593 O O . ARG A 1 78 ? -13.670 -5.906 30.832 1.00 77.25 78 ARG A O 1
ATOM 600 N N . VAL A 1 79 ? -11.734 -5.624 29.721 1.00 79.44 79 VAL A N 1
ATOM 601 C CA . VAL A 1 79 ? -11.300 -4.450 30.495 1.00 79.44 79 VAL A CA 1
ATOM 602 C C . VAL A 1 79 ? -12.232 -3.257 30.255 1.00 79.44 79 VAL A C 1
ATOM 604 O O . VAL A 1 79 ? -12.625 -2.579 31.206 1.00 79.44 79 VAL A O 1
ATOM 607 N N . TYR A 1 80 ? -12.652 -3.025 29.009 1.00 78.31 80 TYR A N 1
ATOM 608 C CA . TYR A 1 80 ? -13.607 -1.964 28.682 1.00 78.31 80 TYR A CA 1
ATOM 609 C C . TYR A 1 80 ? -14.982 -2.191 29.318 1.00 78.31 80 TYR A C 1
ATOM 611 O O . TYR A 1 80 ? -15.558 -1.243 29.850 1.00 78.31 80 TYR A O 1
ATOM 619 N N . MET A 1 81 ? -15.489 -3.428 29.326 1.00 79.19 81 MET A N 1
ATOM 620 C CA . MET A 1 81 ? -16.759 -3.763 29.979 1.00 79.19 81 MET A CA 1
ATOM 621 C C . MET A 1 81 ? -16.703 -3.545 31.494 1.00 79.19 81 MET A C 1
ATOM 623 O O . MET A 1 81 ? -17.626 -2.962 32.062 1.00 79.19 81 MET A O 1
ATOM 627 N N . ALA A 1 82 ? -15.611 -3.947 32.151 1.00 81.81 82 ALA A N 1
ATOM 628 C CA . ALA A 1 82 ? -15.424 -3.699 33.581 1.00 81.81 82 ALA A CA 1
ATOM 629 C C . ALA A 1 82 ? -15.412 -2.193 33.897 1.00 81.81 82 ALA A C 1
ATOM 631 O O . ALA A 1 82 ? -16.068 -1.745 34.838 1.00 81.81 82 ALA A O 1
ATOM 632 N N . ARG A 1 83 ? -14.730 -1.397 33.064 1.00 80.69 83 ARG A N 1
ATOM 633 C CA . ARG A 1 83 ? -14.677 0.062 33.213 1.00 80.69 83 ARG A CA 1
ATOM 634 C C . ARG A 1 83 ? -16.034 0.729 32.982 1.00 80.69 83 ARG A C 1
ATOM 636 O O . ARG A 1 83 ? -16.389 1.643 33.718 1.00 80.69 83 ARG A O 1
ATOM 643 N N . GLN A 1 84 ? -16.791 0.284 31.981 1.00 85.81 84 GLN A N 1
ATOM 644 C CA . GLN A 1 84 ? -18.134 0.807 31.707 1.00 85.81 84 GLN A CA 1
ATOM 645 C C . GLN A 1 84 ? -19.112 0.488 32.838 1.00 85.81 84 GLN A C 1
ATOM 647 O O . GLN A 1 84 ? -19.913 1.344 33.201 1.00 85.81 84 GLN A O 1
ATOM 652 N N . LYS A 1 85 ? -19.010 -0.701 33.442 1.00 88.19 85 LYS A N 1
ATOM 653 C CA . LYS A 1 85 ? -19.827 -1.069 34.601 1.00 88.19 85 LYS A CA 1
ATOM 654 C C . LYS A 1 85 ? -19.558 -0.155 35.802 1.00 88.19 85 LYS A C 1
ATOM 656 O O . LYS A 1 85 ? -20.505 0.363 36.377 1.00 88.19 85 LYS A O 1
ATOM 661 N N . ALA A 1 86 ? -18.288 0.102 36.117 1.00 86.38 86 ALA A N 1
ATOM 662 C CA . ALA A 1 86 ? -17.918 1.019 37.199 1.00 86.38 86 ALA A CA 1
ATOM 663 C C . ALA A 1 86 ? -18.400 2.460 36.942 1.00 86.38 86 ALA A C 1
ATOM 665 O O . ALA A 1 86 ? -18.816 3.154 37.862 1.00 86.38 86 ALA A O 1
ATOM 666 N N . MET A 1 87 ? -18.378 2.911 35.684 1.00 86.88 87 MET A N 1
ATOM 667 C CA . MET A 1 87 ? -18.877 4.239 35.315 1.00 86.88 87 MET A CA 1
ATOM 668 C C . MET A 1 87 ? -20.401 4.354 35.468 1.00 86.88 87 MET A C 1
ATOM 670 O O . MET A 1 87 ? -20.886 5.395 35.896 1.00 86.88 87 MET A O 1
ATOM 674 N N . LEU A 1 88 ? -21.154 3.299 35.143 1.00 89.50 88 LEU A N 1
ATOM 675 C CA . LEU A 1 88 ? -22.606 3.272 35.349 1.00 89.50 88 LEU A CA 1
ATOM 676 C C . LEU A 1 88 ? -22.973 3.308 36.836 1.00 89.50 88 LEU A C 1
ATOM 678 O O . LEU A 1 88 ? -23.880 4.036 37.214 1.00 89.50 88 LEU A O 1
ATOM 682 N N . GLU A 1 89 ? -22.229 2.591 37.674 1.00 88.56 89 GLU A N 1
ATOM 683 C CA . GLU A 1 89 ? -22.426 2.586 39.128 1.00 88.56 89 GLU A CA 1
ATOM 684 C C . GLU A 1 89 ? -22.203 3.981 39.741 1.00 88.56 89 GLU A C 1
ATOM 686 O O . GLU A 1 89 ? -23.017 4.453 40.528 1.00 88.56 89 GLU A O 1
ATOM 691 N N . GLN A 1 90 ? -21.176 4.705 39.284 1.00 87.06 90 GLN A N 1
ATOM 692 C CA . GLN A 1 90 ? -20.942 6.099 39.690 1.00 87.06 90 GLN A CA 1
ATOM 693 C C . GLN A 1 90 ? -22.052 7.058 39.234 1.00 87.06 90 GLN A C 1
ATOM 695 O O . GLN A 1 90 ? -22.359 8.038 39.919 1.00 87.06 90 GLN A O 1
ATOM 700 N N . LEU A 1 91 ? -22.650 6.812 38.065 1.00 88.75 91 LEU A N 1
ATOM 701 C CA . LEU A 1 91 ? -23.769 7.616 37.575 1.00 88.75 91 LEU A CA 1
ATOM 702 C C . LEU A 1 91 ? -25.040 7.365 38.389 1.00 88.75 91 LEU A C 1
ATOM 704 O O . LEU A 1 91 ? -25.746 8.328 38.685 1.00 88.75 91 LEU A O 1
ATOM 708 N N . ASP A 1 92 ? -25.305 6.122 38.787 1.00 92.38 92 ASP A N 1
ATOM 709 C CA . ASP A 1 92 ? -26.430 5.796 39.669 1.00 92.38 92 ASP A CA 1
ATOM 710 C C . ASP A 1 92 ? -26.280 6.472 41.039 1.00 92.38 92 ASP A C 1
ATOM 712 O O . ASP A 1 92 ? -27.218 7.124 41.498 1.00 92.38 92 ASP A O 1
ATOM 716 N N . GLU A 1 93 ? -25.086 6.437 41.637 1.00 90.56 93 GLU A N 1
ATOM 717 C CA . GLU A 1 93 ? -24.795 7.140 42.896 1.00 90.56 93 GLU A CA 1
ATOM 718 C C . GLU A 1 93 ? -24.978 8.664 42.752 1.00 90.56 93 GLU A C 1
ATOM 720 O O . GLU A 1 93 ? -25.567 9.332 43.602 1.00 90.56 93 GLU A O 1
ATOM 725 N N . THR A 1 94 ? -24.564 9.229 41.613 1.00 89.81 94 THR A N 1
ATOM 726 C CA . THR A 1 94 ? -24.785 10.652 41.309 1.00 89.81 94 THR A CA 1
ATOM 727 C C . THR A 1 94 ? -26.279 10.982 41.193 1.00 89.81 94 THR A C 1
ATOM 729 O O . THR A 1 94 ? -26.725 12.034 41.656 1.00 89.81 94 THR A O 1
ATOM 732 N N . ILE A 1 95 ? -27.076 10.100 40.584 1.00 92.06 95 ILE A N 1
ATOM 733 C CA . ILE A 1 95 ? -28.531 10.267 40.472 1.00 92.06 95 ILE A CA 1
ATOM 734 C C . ILE A 1 95 ? -29.196 10.185 41.849 1.00 92.06 95 ILE A C 1
ATOM 736 O O . ILE A 1 95 ? -30.129 10.949 42.111 1.00 92.06 95 ILE A O 1
ATOM 740 N N . GLU A 1 96 ? -28.737 9.291 42.722 1.00 91.50 96 GLU A N 1
ATOM 741 C CA . GLU A 1 96 ? -29.238 9.155 44.090 1.00 91.50 96 GLU A CA 1
ATOM 742 C C . GLU A 1 96 ? -28.976 10.426 44.905 1.00 91.50 96 GLU A C 1
ATOM 744 O O . GLU A 1 96 ? -29.921 11.015 45.431 1.00 91.50 96 GLU A O 1
ATOM 749 N N . LEU A 1 97 ? -27.751 10.957 44.863 1.00 89.25 97 LEU A N 1
ATOM 750 C CA . LEU A 1 97 ? -27.408 12.236 45.493 1.00 89.25 97 LEU A CA 1
ATOM 751 C C . LEU A 1 97 ? -28.259 13.396 44.959 1.00 89.25 97 LEU A C 1
ATOM 753 O O . LEU A 1 97 ? -28.753 14.228 45.720 1.00 89.25 97 LEU A O 1
ATOM 757 N N . LEU A 1 98 ? -28.488 13.456 43.644 1.00 88.81 98 LEU A N 1
ATOM 758 C CA . LEU A 1 98 ? -29.353 14.480 43.051 1.00 88.81 98 LEU A CA 1
ATOM 759 C C . LEU A 1 98 ? -30.815 14.334 43.487 1.00 88.81 98 LEU A C 1
ATOM 761 O O . LEU A 1 98 ? -31.514 15.341 43.634 1.00 88.81 98 LEU A O 1
ATOM 765 N N . ARG A 1 99 ? -31.297 13.104 43.699 1.00 90.62 99 ARG A N 1
ATOM 766 C CA . ARG A 1 99 ? -32.634 12.855 44.249 1.00 90.62 99 ARG A CA 1
ATOM 767 C C . ARG A 1 99 ? -32.726 13.295 45.700 1.00 90.62 99 ARG A C 1
ATOM 769 O O . ARG A 1 99 ? -33.685 13.987 46.019 1.00 90.62 99 ARG A O 1
ATOM 776 N N . GLU A 1 100 ? -31.737 12.980 46.529 1.00 86.88 100 GLU A N 1
ATOM 777 C CA . GLU A 1 100 ? -31.684 13.441 47.918 1.00 86.88 100 GLU A CA 1
ATOM 778 C C . GLU A 1 100 ? -31.674 14.968 47.998 1.00 86.88 100 GLU A C 1
ATOM 780 O O . GLU A 1 100 ? -32.490 15.554 48.704 1.00 86.88 100 GLU A O 1
ATOM 785 N N . ILE A 1 101 ? -30.835 15.636 47.201 1.00 86.38 101 ILE A N 1
ATOM 786 C CA . ILE A 1 101 ? -30.791 17.104 47.130 1.00 86.38 101 ILE A CA 1
ATOM 787 C C . ILE A 1 101 ? -32.147 17.668 46.695 1.00 86.38 101 ILE A C 1
ATOM 789 O O . ILE A 1 101 ? -32.642 18.634 47.278 1.00 86.38 101 ILE A O 1
ATOM 793 N N . ARG A 1 102 ? -32.777 17.071 45.679 1.00 86.38 102 ARG A N 1
ATOM 794 C CA . ARG A 1 102 ? -34.104 17.487 45.210 1.00 86.38 102 ARG A CA 1
ATOM 795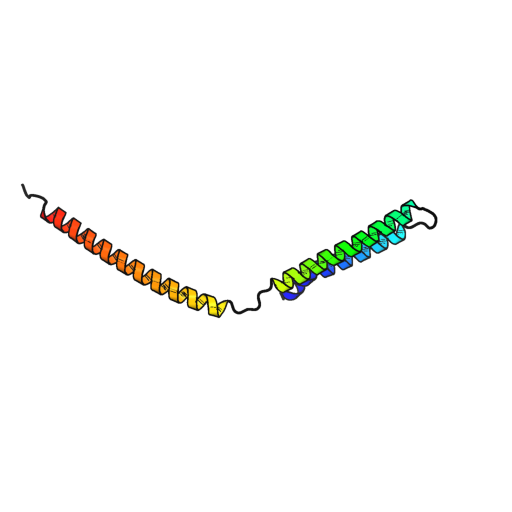 C C . ARG A 1 102 ? -35.169 17.294 46.287 1.00 86.38 102 ARG A C 1
ATOM 797 O O . ARG A 1 102 ? -36.054 18.137 46.413 1.00 86.38 102 ARG A O 1
ATOM 804 N N . ASP A 1 103 ? -35.121 16.195 47.024 1.00 87.50 103 ASP A N 1
ATOM 805 C CA . ASP A 1 103 ? -36.125 15.865 48.028 1.00 87.50 103 ASP A CA 1
ATOM 806 C C . ASP A 1 103 ? -35.933 16.725 49.290 1.00 87.50 103 ASP A C 1
ATOM 808 O O . ASP A 1 103 ? -36.919 17.200 49.850 1.00 87.50 103 ASP A O 1
ATOM 812 N N . LEU A 1 104 ? -34.690 17.073 49.643 1.00 85.38 104 LEU A N 1
ATOM 813 C CA . LEU A 1 104 ? -34.372 18.111 50.630 1.00 85.38 1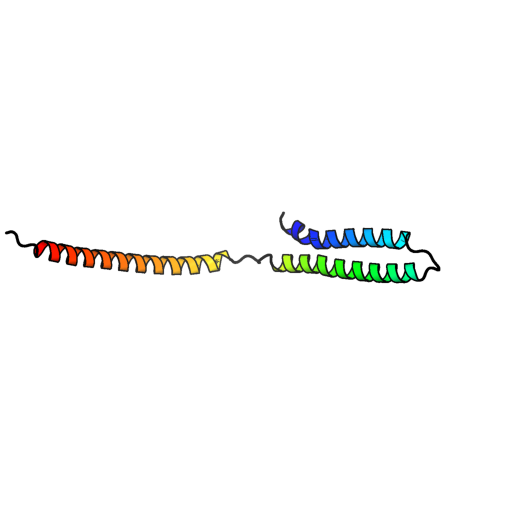04 LEU A CA 1
ATOM 814 C C . LEU A 1 104 ? -34.895 19.486 50.193 1.00 85.38 104 LEU A C 1
ATOM 816 O O . LEU A 1 104 ? -35.551 20.167 50.975 1.00 85.38 104 LEU A O 1
ATOM 820 N N . LEU A 1 105 ? -34.681 19.885 48.936 1.00 80.88 105 LEU A N 1
ATOM 821 C CA . LEU A 1 105 ? -35.209 21.145 48.393 1.00 80.88 105 LEU A CA 1
ATOM 822 C C . LEU A 1 105 ? -36.742 21.185 48.391 1.00 80.88 105 LEU A C 1
ATOM 824 O O . LEU A 1 105 ? -37.330 22.226 48.675 1.00 80.88 105 LEU A O 1
ATOM 828 N N . LYS A 1 106 ? -37.404 20.059 48.106 1.00 76.62 106 LYS A N 1
ATOM 829 C CA . LYS A 1 106 ? -38.867 19.945 48.192 1.00 76.62 106 LYS A CA 1
ATOM 830 C C . LYS A 1 106 ? -39.369 19.952 49.635 1.00 76.62 106 LYS A C 1
ATOM 832 O O . LYS A 1 106 ? -40.417 20.534 49.886 1.00 76.62 106 LYS A O 1
ATOM 837 N N . GLY A 1 107 ? -38.628 19.354 50.566 1.00 66.94 107 GLY A N 1
ATOM 838 C CA . GLY A 1 107 ? -38.921 19.398 52.002 1.00 66.94 107 GLY A CA 1
ATOM 839 C C . GLY A 1 107 ? -38.693 20.775 52.637 1.00 66.94 107 GLY A C 1
ATOM 840 O O . GLY A 1 107 ? -39.255 21.058 53.688 1.00 66.94 107 GLY A O 1
ATOM 841 N N . VAL A 1 108 ? -37.908 21.639 51.985 1.00 58.47 108 VAL A N 1
ATOM 842 C CA . VAL A 1 108 ? -37.643 23.034 52.385 1.00 58.47 108 VAL A CA 1
ATOM 843 C C . VAL A 1 108 ? -38.591 24.030 51.693 1.00 58.47 108 VAL A C 1
ATOM 845 O O . VAL A 1 108 ? -38.534 25.221 51.982 1.00 58.47 108 VAL A O 1
ATOM 848 N N . SER A 1 109 ? -39.507 23.579 50.825 1.00 48.56 109 SER A N 1
ATOM 849 C CA . SER A 1 109 ? -40.591 24.441 50.336 1.00 48.56 109 SER A CA 1
ATOM 850 C C . SER A 1 109 ? -41.533 24.761 51.503 1.00 48.56 109 SER A C 1
ATOM 852 O O . SER A 1 109 ? -42.218 23.847 51.968 1.00 48.56 109 SER A O 1
ATOM 854 N N . PRO A 1 110 ? -41.620 26.019 51.973 1.00 47.22 110 PRO A N 1
ATOM 855 C CA . PRO A 1 110 ? -42.603 26.392 52.976 1.00 47.22 110 PRO A CA 1
ATOM 856 C C . PRO A 1 110 ? -43.990 26.190 52.364 1.00 47.22 110 PRO A C 1
ATOM 858 O O . PRO A 1 110 ? -44.291 26.715 51.289 1.00 47.22 110 PRO A O 1
ATOM 861 N N . SER A 1 111 ? -44.820 25.383 53.017 1.00 50.94 111 SER A N 1
ATOM 862 C CA . SER A 1 111 ? -46.258 25.587 52.939 1.00 50.94 111 SER A CA 1
ATOM 863 C C . SER A 1 111 ? -46.562 26.884 53.689 1.00 50.94 111 SER A C 1
ATOM 865 O O . SER A 1 111 ? -46.324 26.929 54.895 1.00 50.94 111 SER A O 1
ATOM 867 N N . GLU A 1 112 ? -47.096 27.857 52.946 1.00 42.00 112 GLU A N 1
ATOM 868 C CA . GLU A 1 112 ? -47.575 29.188 53.378 1.00 42.00 112 GLU A CA 1
ATOM 869 C C . GLU A 1 112 ? -46.517 30.267 53.664 1.00 42.00 112 GLU A C 1
ATOM 871 O O . GLU A 1 112 ? -45.574 30.048 54.455 1.00 42.00 112 GLU A O 1
#

Foldseek 3Di:
DPLVVLLCLLVVLQVVLVVLLVVLVVQQDPPDPVSVVVNVVSVVVSVVSNCVSVVSSVVVVVVPDDDDPPVVVVVVVVVVVVVVVVVVVVVVVVVVVVVVVVVVVVVPPDPD

Nearest PDB structures (foldseek):
  8i6v-assembly1_A  TM=6.077E-01  e=1.856E+00  Saccharomyces cerevisiae S288C
  7p3r-assembly1_D  TM=6.697E-01  e=5.924E+00  Vibrio cholerae O1 biovar El Tor str. N16961
  3k1s-assembly1_A  TM=4.167E-01  e=5.924E+00  Bacillus anthracis

Solvent-accessible surface area (backbone atoms only — not comparable to full-atom values): 6184 Å² total; per-residue (Å²): 128,68,75,65,64,42,45,46,47,30,53,49,27,48,53,53,32,52,53,51,50,55,53,44,58,72,66,48,48,96,90,42,70,67,35,53,53,50,43,53,54,48,54,52,49,35,54,52,42,36,51,50,17,40,48,53,20,51,53,50,60,67,65,53,69,75,83,68,65,69,67,62,49,54,56,54,50,52,55,51,51,56,52,50,51,56,52,50,52,54,49,51,53,51,51,51,52,52,49,51,54,50,51,52,56,58,72,65,53,73,84,124

Sequence (112 aa):
MTRWYGLLPGIGSTVIGVVLGYFAMQIYTKGDWVSAILAGITIIGIILLAMVGWGMTFARSWEEPSEPKKAASDEILRVYMARQKAMLEQLDETIELLREIRDLLKGVSPSE

pLDDT: mean 75.04, std 12.51, range [42.0, 92.38]